Protein AF-A0A385PYT5-F1 (afdb_monomer)

Solvent-accessible surface area (backbone atoms only — not comparable to full-atom values): 4766 Å² total; per-residue (Å²): 141,79,86,76,72,77,80,57,64,78,61,73,71,48,76,71,81,72,74,76,72,81,68,52,75,64,57,47,50,51,51,51,51,53,51,50,52,52,55,49,50,51,54,51,50,55,51,49,49,51,52,40,48,73,76,69,48,57,68,69,61,43,54,50,54,53,52,52,55,53,53,56,62,62,69,78,105

Organism: NCBI:txid617123

Radius of gyration: 27.87 Å; Cα contacts (8 Å, |Δi|>4): 7; chains: 1; bounding box: 36×71×57 Å

pLDDT: mean 73.11, std 12.02, range [44.56, 91.0]

Secondary structure (DSSP, 8-state):
--------HHHHSS----------HHHHHHHHHHHHHHHHHHHHHHHHHHHHHHHTS-HHHHHHHHHHHHHHHHH--

Mean predicted aligned error: 15.86 Å

Structure (mmCIF, N/CA/C/O backbone):
data_AF-A0A385PYT5-F1
#
_entry.id   AF-A0A385PYT5-F1
#
loop_
_atom_site.group_PDB
_atom_site.id
_atom_site.type_symbol
_atom_site.label_atom_id
_atom_site.label_alt_id
_atom_site.label_comp_id
_atom_site.label_asym_id
_atom_site.label_entity_id
_atom_site.label_seq_id
_atom_site.pdbx_PDB_ins_code
_atom_site.Cartn_x
_atom_site.Cartn_y
_atom_site.Cartn_z
_atom_site.occupancy
_atom_site.B_iso_or_equiv
_atom_site.auth_seq_id
_atom_site.auth_comp_id
_atom_site.auth_asym_id
_atom_site.auth_atom_id
_atom_site.pdbx_PDB_model_num
ATOM 1 N N . MET A 1 1 ? -1.413 -57.783 -35.697 1.00 46.47 1 MET A N 1
ATOM 2 C CA . MET A 1 1 ? -0.173 -57.247 -35.115 1.00 46.47 1 MET A CA 1
ATOM 3 C C . MET A 1 1 ? 0.317 -56.201 -36.078 1.00 46.47 1 MET A C 1
ATOM 5 O O . MET A 1 1 ? 0.774 -56.600 -37.127 1.00 46.47 1 MET A O 1
ATOM 9 N N . ASP A 1 2 ? 0.115 -54.924 -35.774 1.00 48.53 2 ASP A N 1
ATOM 10 C CA . ASP A 1 2 ? 0.881 -53.829 -36.376 1.00 48.53 2 ASP A CA 1
ATOM 11 C C . ASP A 1 2 ? 0.773 -52.638 -35.423 1.00 48.53 2 ASP A C 1
ATOM 13 O O . ASP A 1 2 ? -0.042 -51.726 -35.581 1.00 48.53 2 ASP A O 1
ATOM 17 N N . ASP A 1 3 ? 1.577 -52.722 -34.361 1.00 55.97 3 ASP A N 1
ATOM 18 C CA . ASP A 1 3 ? 1.925 -51.601 -33.498 1.00 55.97 3 ASP A CA 1
ATOM 19 C C . ASP A 1 3 ? 2.608 -50.537 -34.360 1.00 55.97 3 ASP A C 1
ATOM 21 O O . ASP A 1 3 ? 3.829 -50.535 -34.538 1.00 55.97 3 ASP A O 1
ATOM 25 N N . LYS A 1 4 ? 1.820 -49.613 -34.919 1.00 60.31 4 LYS A N 1
ATOM 26 C CA . LYS A 1 4 ? 2.345 -48.363 -35.469 1.00 60.31 4 LYS A CA 1
ATOM 27 C C . LYS A 1 4 ? 2.916 -47.558 -34.306 1.00 60.31 4 LYS A C 1
ATOM 29 O O . LYS A 1 4 ? 2.226 -46.724 -33.718 1.00 60.31 4 LYS A O 1
ATOM 34 N N . LYS A 1 5 ? 4.173 -47.845 -33.955 1.00 61.12 5 LYS A N 1
AT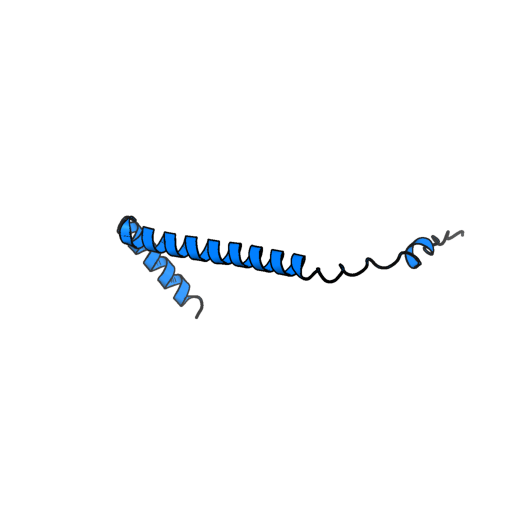OM 35 C CA . LYS A 1 5 ? 5.005 -46.992 -33.109 1.00 61.12 5 LYS A CA 1
ATOM 36 C C . LYS A 1 5 ? 4.926 -45.594 -33.710 1.00 61.12 5 LYS A C 1
ATOM 38 O O . LYS A 1 5 ? 5.382 -45.380 -34.829 1.00 61.12 5 LYS A O 1
ATOM 43 N N . ARG A 1 6 ? 4.243 -44.685 -33.013 1.00 61.19 6 ARG A N 1
ATOM 44 C CA . ARG A 1 6 ? 4.217 -43.273 -33.387 1.00 61.19 6 ARG A CA 1
ATOM 45 C C . ARG A 1 6 ? 5.660 -42.802 -33.350 1.00 61.19 6 ARG A C 1
ATOM 47 O O . ARG A 1 6 ? 6.310 -42.911 -32.313 1.00 61.19 6 ARG A O 1
ATOM 54 N N . ASP A 1 7 ? 6.155 -42.394 -34.505 1.00 65.81 7 ASP A N 1
ATOM 55 C CA . ASP A 1 7 ? 7.485 -41.840 -34.632 1.00 65.81 7 ASP A CA 1
ATOM 56 C C . ASP A 1 7 ? 7.470 -40.470 -33.947 1.00 65.81 7 ASP A C 1
ATOM 58 O O . ASP A 1 7 ? 6.791 -39.550 -34.394 1.00 65.81 7 ASP A O 1
ATOM 62 N N . TYR A 1 8 ? 8.095 -40.387 -32.773 1.00 59.50 8 TYR A N 1
ATOM 63 C CA . TYR A 1 8 ? 8.178 -39.161 -31.975 1.00 59.50 8 TYR A CA 1
ATOM 64 C C . TYR A 1 8 ? 9.477 -38.392 -32.257 1.00 59.50 8 TYR A C 1
ATOM 66 O O . TYR A 1 8 ? 9.808 -37.484 -31.498 1.00 59.50 8 TYR A O 1
ATOM 74 N N . SER A 1 9 ? 10.204 -38.744 -33.326 1.00 63.59 9 SER A N 1
ATOM 75 C CA . SER A 1 9 ? 11.432 -38.060 -33.759 1.00 63.59 9 SER A CA 1
ATOM 76 C C . SER A 1 9 ? 11.233 -36.545 -33.874 1.00 63.59 9 SER A C 1
ATOM 78 O O . SER A 1 9 ? 12.044 -35.777 -33.368 1.00 63.59 9 SER A O 1
ATOM 80 N N . ASP A 1 10 ? 10.070 -36.121 -34.376 1.00 61.19 10 ASP A N 1
ATOM 81 C CA . ASP A 1 10 ? 9.688 -34.710 -34.518 1.00 61.19 10 ASP A CA 1
ATOM 82 C C . ASP A 1 10 ? 9.615 -33.942 -33.182 1.00 61.19 10 ASP A C 1
ATOM 84 O O . ASP A 1 10 ? 9.700 -32.716 -33.159 1.00 61.19 10 ASP A O 1
ATOM 88 N N . ILE A 1 11 ? 9.424 -34.648 -32.060 1.00 60.16 11 ILE A N 1
ATOM 89 C CA . ILE A 1 11 ? 9.345 -34.059 -30.713 1.00 60.16 11 ILE A CA 1
ATOM 90 C C . ILE A 1 11 ? 10.721 -34.050 -30.040 1.00 60.16 11 ILE A C 1
ATOM 92 O O . ILE A 1 11 ? 10.993 -33.180 -29.216 1.00 60.16 11 ILE A O 1
ATOM 96 N N . ILE A 1 12 ? 11.591 -35.005 -30.378 1.00 59.69 12 ILE A N 1
ATOM 97 C CA . ILE A 1 12 ? 12.935 -35.116 -29.794 1.00 59.69 12 ILE A CA 1
ATOM 98 C C . ILE A 1 12 ? 13.853 -34.007 -30.333 1.00 59.69 12 ILE A C 1
ATOM 100 O O . ILE A 1 12 ? 14.687 -33.502 -29.584 1.00 59.69 12 ILE A O 1
ATOM 104 N N . ASP A 1 13 ? 13.632 -33.571 -31.576 1.00 58.00 13 ASP A N 1
ATOM 105 C CA . ASP A 1 13 ? 14.384 -32.482 -32.212 1.00 58.00 13 ASP A CA 1
ATOM 106 C C . ASP A 1 13 ? 13.785 -31.083 -31.963 1.00 58.00 13 ASP A C 1
ATOM 108 O O . ASP A 1 13 ? 14.351 -30.076 -32.398 1.00 58.00 13 ASP A O 1
ATOM 112 N N . MET A 1 14 ? 12.655 -30.978 -31.248 1.00 60.94 14 MET A N 1
ATOM 113 C CA . MET A 1 14 ? 12.157 -29.676 -30.808 1.00 60.94 14 MET A CA 1
ATOM 114 C C . MET A 1 14 ? 13.053 -29.140 -29.694 1.00 60.94 14 MET A C 1
ATOM 116 O O . MET A 1 14 ? 13.061 -29.643 -28.570 1.00 60.94 14 MET A O 1
ATOM 120 N N . GLU A 1 15 ? 13.794 -28.084 -30.024 1.00 61.22 15 GLU A N 1
ATOM 121 C CA . GLU A 1 15 ? 14.607 -27.314 -29.092 1.00 61.22 15 GLU A CA 1
ATOM 122 C C . GLU A 1 15 ? 13.789 -27.012 -27.824 1.00 61.22 15 GLU A C 1
ATOM 124 O O . GLU A 1 15 ? 12.703 -26.424 -27.879 1.00 61.22 15 GLU A O 1
ATOM 129 N N . SER A 1 16 ? 14.278 -27.472 -26.668 1.00 62.66 16 SER A N 1
ATOM 130 C CA . SER A 1 16 ? 13.627 -27.229 -25.378 1.00 62.66 16 SER A CA 1
ATOM 131 C C . SER A 1 16 ? 13.339 -25.731 -25.232 1.00 62.66 16 SER A C 1
ATOM 133 O O . SER A 1 16 ? 14.245 -24.952 -25.542 1.00 62.66 16 SER A O 1
ATOM 135 N N . PRO A 1 17 ? 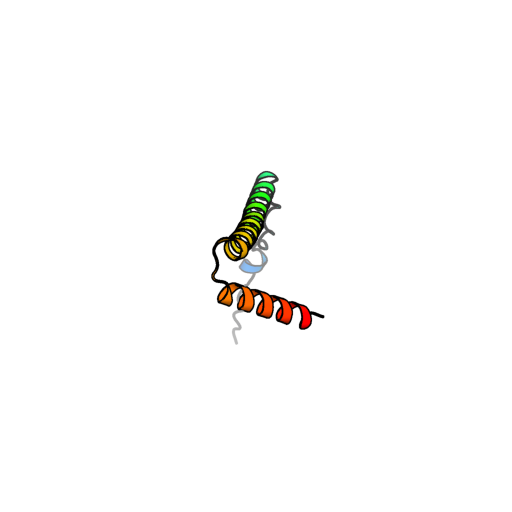12.147 -25.305 -24.756 1.00 60.62 17 PRO A N 1
ATOM 136 C CA . PRO A 1 17 ? 11.791 -23.893 -24.679 1.00 60.62 17 PRO A CA 1
ATOM 137 C C . PRO A 1 17 ? 12.912 -23.138 -23.978 1.00 60.62 17 PRO A C 1
ATOM 139 O O . PRO A 1 17 ? 13.147 -23.349 -22.785 1.00 60.62 17 PRO A O 1
ATOM 142 N N . SER A 1 18 ? 13.651 -22.320 -24.732 1.00 59.94 18 SER A N 1
ATOM 143 C CA . SER A 1 18 ? 14.835 -21.658 -24.206 1.00 59.94 18 SER A CA 1
ATOM 144 C C . SER A 1 18 ? 14.406 -20.853 -22.987 1.00 59.94 18 SER A C 1
ATOM 146 O O . SER A 1 18 ? 13.514 -20.002 -23.084 1.00 59.94 18 SER A O 1
ATOM 148 N N . MET A 1 19 ? 14.996 -21.165 -21.833 1.00 57.41 19 MET A N 1
ATOM 149 C CA . MET A 1 19 ? 14.769 -20.453 -20.583 1.00 57.41 19 MET A CA 1
ATOM 150 C C . MET A 1 19 ? 14.853 -18.953 -20.875 1.00 57.41 19 MET A C 1
ATOM 152 O O . MET A 1 19 ? 15.878 -18.503 -21.386 1.00 57.41 19 MET A O 1
A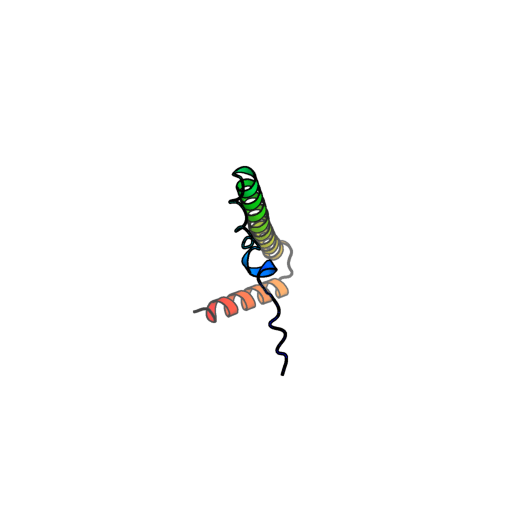TOM 156 N N . LYS A 1 20 ? 13.741 -18.229 -20.646 1.00 61.75 20 LYS A N 1
ATOM 157 C CA . LYS A 1 20 ? 13.564 -16.804 -20.977 1.00 61.75 20 LYS A CA 1
ATOM 158 C C . LYS A 1 20 ? 14.886 -16.065 -20.798 1.00 61.75 20 LYS A C 1
ATOM 160 O O . LYS A 1 20 ? 15.413 -16.035 -19.686 1.00 61.75 20 LYS A O 1
ATOM 165 N N . VAL A 1 21 ? 15.395 -15.527 -21.909 1.00 61.09 21 VAL A N 1
ATOM 166 C CA . VAL A 1 21 ? 16.604 -14.699 -22.002 1.00 61.09 21 VAL A CA 1
ATOM 167 C C . VAL A 1 21 ? 16.738 -13.852 -20.732 1.00 61.09 21 VAL A C 1
ATOM 169 O O . VAL A 1 21 ? 15.738 -13.245 -20.328 1.00 61.09 21 VAL A O 1
ATOM 172 N N . PRO A 1 22 ? 17.909 -13.813 -20.063 1.00 66.94 22 PRO A N 1
ATOM 173 C CA . PRO A 1 22 ? 18.068 -12.976 -18.886 1.00 66.94 22 PRO A CA 1
ATOM 174 C C . PRO A 1 22 ? 17.700 -11.550 -19.277 1.00 66.94 22 PRO A C 1
ATOM 176 O O . PRO A 1 22 ? 18.328 -10.975 -20.164 1.00 66.94 22 PRO A O 1
ATOM 179 N N . LEU A 1 23 ? 16.648 -11.029 -18.638 1.00 65.31 23 LEU A N 1
ATOM 180 C CA . LEU A 1 23 ? 16.093 -9.706 -18.904 1.00 65.31 23 LEU A CA 1
ATOM 181 C C . LEU A 1 23 ? 17.231 -8.703 -19.101 1.00 65.31 23 LEU A C 1
ATOM 183 O O . LEU A 1 23 ? 18.197 -8.664 -18.320 1.00 65.31 23 LEU A O 1
ATOM 187 N N . SER A 1 24 ? 17.122 -7.886 -20.139 1.00 78.25 24 SER A N 1
ATOM 188 C CA . SER A 1 24 ? 18.051 -6.785 -20.356 1.00 78.25 24 SER A CA 1
ATOM 189 C C . SER A 1 24 ? 18.103 -5.887 -19.110 1.00 78.25 24 SER A C 1
ATOM 191 O O . SER A 1 24 ? 17.199 -5.883 -18.265 1.00 78.25 24 SER A O 1
ATOM 193 N N . GLY A 1 25 ? 19.198 -5.141 -18.938 1.00 76.06 25 GLY A N 1
ATOM 194 C CA . GLY A 1 25 ? 19.352 -4.262 -17.772 1.00 76.06 25 GLY A CA 1
ATOM 195 C C . GLY A 1 25 ? 18.190 -3.269 -17.618 1.00 76.06 25 GLY A C 1
ATOM 196 O O . GLY A 1 25 ? 17.745 -3.011 -16.502 1.00 76.06 25 GLY A O 1
ATOM 197 N N . SER A 1 26 ? 17.644 -2.782 -18.736 1.00 77.38 26 SER A N 1
ATOM 198 C CA . SER A 1 26 ? 16.483 -1.889 -18.781 1.00 77.38 26 SER A CA 1
ATOM 199 C C . SER A 1 26 ? 15.181 -2.579 -18.374 1.00 77.38 26 SER A C 1
ATOM 201 O O . SER A 1 26 ? 14.422 -2.020 -17.585 1.00 77.38 26 SER A O 1
ATOM 203 N N . GLU A 1 27 ? 14.928 -3.803 -18.843 1.00 75.00 27 GLU A N 1
ATOM 204 C CA . GLU A 1 27 ? 13.745 -4.574 -18.440 1.00 75.00 27 GLU A CA 1
ATOM 205 C C . GLU A 1 27 ? 13.763 -4.865 -16.937 1.00 75.00 27 GLU A C 1
ATOM 207 O O . GLU A 1 27 ? 12.755 -4.661 -16.260 1.00 75.00 27 GLU A O 1
ATOM 212 N N . ARG A 1 28 ? 14.925 -5.232 -16.380 1.00 78.19 28 ARG A N 1
ATOM 213 C CA . ARG A 1 28 ? 15.083 -5.388 -14.926 1.00 78.19 28 ARG A CA 1
ATOM 214 C C . ARG A 1 28 ? 14.802 -4.088 -14.187 1.00 78.19 28 ARG A C 1
ATOM 216 O O . ARG A 1 28 ? 14.005 -4.092 -13.255 1.00 78.19 28 ARG A O 1
ATOM 223 N N . ALA A 1 29 ? 15.400 -2.976 -14.614 1.00 75.88 29 ALA A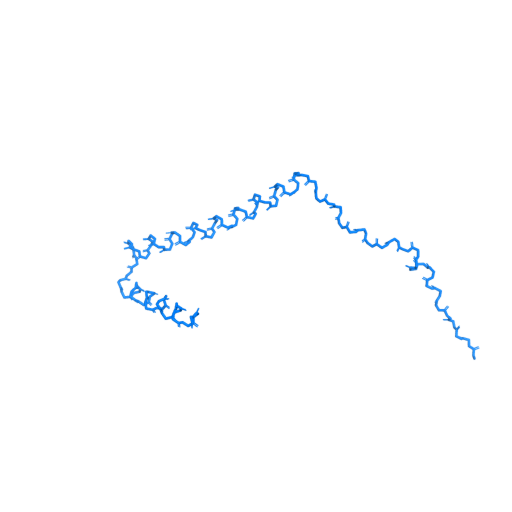 N 1
ATOM 224 C CA . ALA A 1 29 ? 15.171 -1.673 -13.992 1.00 75.88 29 ALA A CA 1
ATOM 225 C C . ALA A 1 29 ? 13.687 -1.267 -14.027 1.00 75.88 29 ALA A C 1
ATOM 227 O O . ALA A 1 29 ? 13.159 -0.786 -13.028 1.00 75.88 29 ALA A O 1
ATOM 228 N N . SER A 1 30 ? 12.993 -1.525 -15.140 1.00 70.31 30 SER A N 1
ATOM 229 C CA . SER A 1 30 ? 11.558 -1.247 -15.266 1.00 70.31 30 SER A CA 1
ATOM 230 C C . SER A 1 30 ? 10.708 -2.093 -14.311 1.00 70.31 30 SER A C 1
ATOM 232 O O . SER A 1 30 ? 9.788 -1.569 -13.685 1.00 70.31 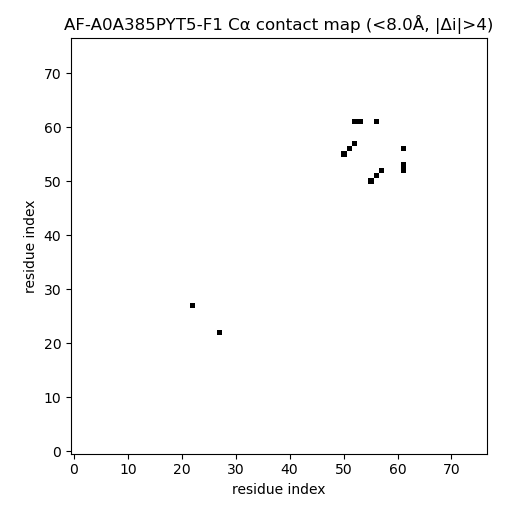30 SER A O 1
ATOM 234 N N . GLN A 1 31 ? 11.055 -3.371 -14.122 1.00 76.62 31 GLN A N 1
ATOM 235 C CA . GLN A 1 31 ? 10.377 -4.250 -13.168 1.00 76.62 31 GLN A CA 1
ATOM 236 C C . GLN A 1 31 ? 10.634 -3.827 -11.721 1.00 76.62 31 GLN A C 1
ATOM 238 O O . GLN A 1 31 ? 9.694 -3.799 -10.930 1.00 76.62 31 GLN A O 1
ATOM 243 N N . TYR A 1 32 ? 11.869 -3.440 -11.384 1.00 76.69 32 TYR A N 1
ATOM 244 C CA . TYR A 1 32 ? 12.191 -2.892 -10.065 1.00 76.69 32 TYR A CA 1
ATOM 245 C C . TYR A 1 32 ? 11.405 -1.613 -9.782 1.00 76.69 32 TYR A C 1
ATOM 247 O O . TYR A 1 32 ? 10.774 -1.509 -8.735 1.00 76.69 32 TYR A O 1
ATOM 255 N N . LEU A 1 33 ? 11.374 -0.669 -10.725 1.00 68.00 33 LEU A N 1
ATOM 256 C CA . LEU A 1 33 ? 10.615 0.573 -10.571 1.00 68.00 33 LEU A CA 1
ATOM 257 C C . LEU A 1 33 ? 9.111 0.318 -10.425 1.00 68.00 33 LEU A C 1
ATOM 259 O O . LEU A 1 33 ? 8.470 0.935 -9.578 1.00 68.00 33 LEU A O 1
ATOM 263 N N . ALA A 1 34 ? 8.548 -0.609 -11.202 1.00 72.81 34 ALA A N 1
ATOM 264 C CA . ALA A 1 34 ? 7.144 -0.989 -11.077 1.00 72.81 34 ALA A CA 1
ATOM 265 C C . ALA A 1 34 ? 6.845 -1.632 -9.711 1.00 72.81 34 ALA A C 1
ATOM 267 O O . ALA A 1 34 ? 5.834 -1.317 -9.086 1.00 72.81 34 ALA A O 1
ATOM 268 N N . PHE A 1 35 ? 7.736 -2.495 -9.219 1.00 71.12 35 PHE A N 1
ATOM 269 C CA . PHE A 1 35 ? 7.592 -3.138 -7.915 1.00 71.12 35 PHE A CA 1
ATOM 270 C C . PHE A 1 35 ? 7.685 -2.128 -6.763 1.00 71.12 35 PHE A C 1
ATOM 272 O O . PHE A 1 35 ? 6.830 -2.118 -5.878 1.00 71.12 35 PHE A O 1
ATOM 279 N N . GLU A 1 36 ? 8.656 -1.217 -6.820 1.00 73.88 36 GLU A N 1
ATOM 280 C CA . GLU A 1 36 ? 8.799 -0.113 -5.867 1.00 73.88 36 GLU A CA 1
ATOM 281 C C . GLU A 1 36 ? 7.589 0.832 -5.899 1.00 73.88 36 GLU A C 1
ATOM 283 O O . GLU A 1 36 ? 7.098 1.248 -4.849 1.00 73.88 36 GLU A O 1
ATOM 288 N N . ALA A 1 37 ? 7.032 1.133 -7.076 1.00 71.94 37 ALA A N 1
ATOM 289 C CA . ALA A 1 37 ? 5.810 1.929 -7.206 1.00 71.94 37 ALA A CA 1
ATOM 290 C C . ALA A 1 37 ? 4.597 1.249 -6.541 1.00 71.94 37 ALA A C 1
ATOM 292 O O . ALA A 1 37 ? 3.805 1.900 -5.858 1.00 71.94 37 ALA A O 1
ATOM 293 N N . VAL A 1 38 ? 4.467 -0.073 -6.675 1.00 74.38 38 VAL A N 1
ATOM 294 C CA . VAL A 1 38 ? 3.403 -0.844 -6.012 1.00 74.38 38 VAL A CA 1
ATOM 295 C C . VAL A 1 38 ? 3.594 -0.865 -4.491 1.00 74.38 38 VAL A C 1
ATOM 297 O O . VAL A 1 38 ? 2.642 -0.610 -3.746 1.00 74.38 38 VAL A O 1
ATOM 300 N N . LEU A 1 39 ? 4.815 -1.122 -4.012 1.00 75.88 39 LEU A N 1
ATOM 301 C CA . LEU A 1 39 ? 5.126 -1.125 -2.578 1.00 75.88 39 LEU A CA 1
ATOM 302 C C . LEU A 1 39 ? 4.934 0.257 -1.942 1.00 75.88 39 LEU A C 1
ATOM 304 O O . LEU A 1 39 ? 4.332 0.379 -0.871 1.00 75.88 39 LEU A O 1
ATOM 308 N N . SER A 1 40 ? 5.402 1.308 -2.612 1.00 75.56 40 SER A N 1
ATOM 309 C CA . SER A 1 40 ? 5.222 2.691 -2.165 1.00 75.56 40 SER A CA 1
ATOM 310 C C . SER A 1 40 ? 3.753 3.110 -2.184 1.00 75.56 40 SER A C 1
ATOM 312 O O . SER A 1 40 ? 3.301 3.746 -1.233 1.00 75.56 40 SER A O 1
ATOM 314 N N . GLY A 1 41 ? 2.973 2.676 -3.178 1.00 78.69 41 GLY A N 1
ATOM 315 C CA . GLY A 1 41 ? 1.527 2.879 -3.214 1.00 78.69 41 GLY A CA 1
ATOM 316 C C . GLY A 1 41 ? 0.829 2.287 -1.99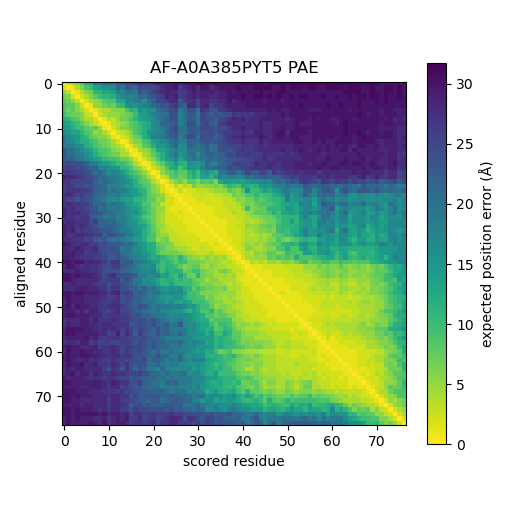0 1.00 78.69 41 GLY A C 1
ATOM 317 O O . GLY A 1 41 ? 0.010 2.958 -1.360 1.00 78.69 41 GLY A O 1
ATOM 318 N N . ARG A 1 42 ? 1.207 1.070 -1.571 1.00 81.56 42 ARG A N 1
ATOM 319 C CA . ARG A 1 42 ? 0.656 0.474 -0.347 1.00 81.56 42 ARG A CA 1
ATOM 320 C C . ARG A 1 42 ? 1.017 1.280 0.900 1.00 81.56 42 ARG A C 1
ATOM 322 O O . ARG A 1 42 ? 0.144 1.542 1.722 1.00 81.56 42 ARG A O 1
ATOM 329 N N . LYS A 1 43 ? 2.268 1.730 1.003 1.00 82.94 43 LYS A N 1
ATOM 330 C CA . LYS A 1 43 ? 2.730 2.575 2.113 1.00 82.94 43 LYS A CA 1
ATOM 331 C C . LYS A 1 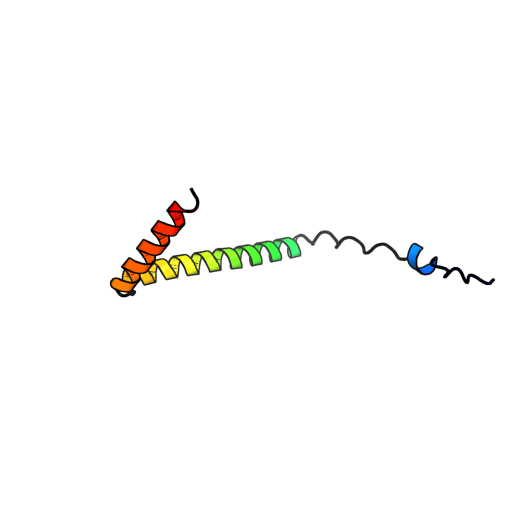43 ? 1.967 3.903 2.190 1.00 82.94 43 LYS A C 1
ATOM 333 O O . LYS A 1 43 ? 1.634 4.345 3.286 1.00 82.94 43 LYS A O 1
ATOM 338 N N . LEU A 1 44 ? 1.667 4.523 1.048 1.00 76.62 44 LEU A N 1
ATOM 339 C CA . LEU A 1 44 ? 0.870 5.752 0.982 1.00 76.62 44 LEU A CA 1
ATOM 340 C C . LEU A 1 44 ? -0.579 5.523 1.420 1.00 76.62 44 LEU A C 1
ATOM 342 O O . LEU A 1 44 ? -1.133 6.358 2.131 1.00 76.62 44 LEU A O 1
ATOM 346 N N . LEU A 1 45 ? -1.179 4.392 1.043 1.00 82.25 45 LEU A N 1
ATOM 347 C CA . LEU A 1 45 ? -2.527 4.028 1.481 1.00 82.25 45 LEU A CA 1
ATOM 348 C C . LEU A 1 45 ? -2.587 3.767 2.988 1.00 82.25 45 LEU A C 1
ATOM 350 O O . LEU A 1 45 ? -3.493 4.272 3.646 1.00 82.25 45 LEU A O 1
ATOM 354 N N . ASP A 1 46 ? -1.610 3.048 3.543 1.00 86.50 46 ASP A N 1
ATOM 355 C CA . ASP A 1 46 ? -1.535 2.791 4.985 1.00 86.50 46 ASP A CA 1
ATOM 356 C C . ASP A 1 46 ? -1.334 4.111 5.769 1.00 86.50 46 ASP A C 1
ATOM 358 O O . ASP A 1 46 ? -1.983 4.342 6.792 1.00 86.50 46 ASP A O 1
ATOM 362 N N . MET A 1 47 ? -0.497 5.023 5.255 1.00 81.50 47 MET A N 1
ATOM 363 C CA . MET A 1 47 ? -0.303 6.361 5.830 1.00 81.50 47 MET A CA 1
ATOM 364 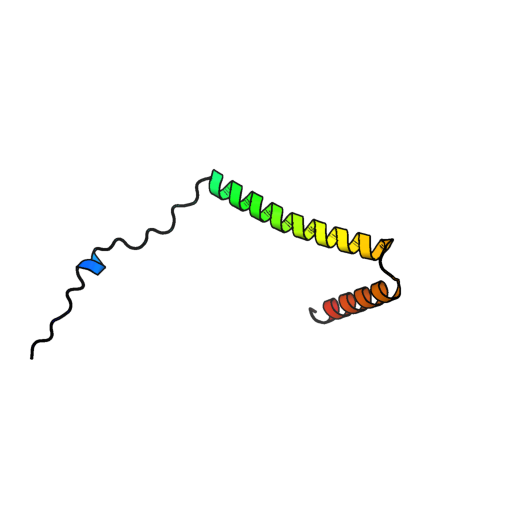C C . MET A 1 47 ? -1.577 7.216 5.736 1.00 81.50 47 MET A C 1
ATOM 366 O O . MET A 1 47 ? -1.939 7.906 6.690 1.00 81.50 47 MET A O 1
ATOM 370 N N . GLY A 1 48 ? -2.282 7.152 4.605 1.00 83.38 48 GLY A N 1
ATOM 371 C CA . GLY A 1 48 ? -3.565 7.822 4.406 1.00 83.38 48 GLY A CA 1
ATOM 372 C C . GLY A 1 48 ? -4.649 7.302 5.351 1.00 83.38 48 GLY A C 1
ATOM 373 O O . GLY A 1 48 ? -5.373 8.100 5.946 1.00 83.38 48 GLY A O 1
ATOM 374 N N . GLU A 1 49 ? -4.720 5.983 5.554 1.00 87.94 49 GLU A N 1
ATOM 375 C CA . GLU A 1 49 ? -5.629 5.352 6.516 1.00 87.94 49 GLU A CA 1
ATOM 376 C C . GLU A 1 49 ? -5.342 5.845 7.942 1.00 87.94 49 GLU A C 1
ATOM 378 O O . GLU A 1 49 ? -6.271 6.178 8.675 1.00 87.94 49 GLU A O 1
ATOM 383 N N . GLU A 1 50 ? -4.072 5.948 8.340 1.00 87.44 50 GLU A N 1
ATOM 384 C CA . GLU A 1 50 ? -3.695 6.427 9.673 1.00 87.44 50 GLU A CA 1
ATOM 385 C C . GLU A 1 50 ? -4.069 7.900 9.899 1.00 87.44 50 GLU A C 1
ATOM 387 O O . GLU A 1 50 ? -4.643 8.241 10.939 1.00 87.44 50 GLU A O 1
ATOM 392 N N . ILE A 1 51 ? -3.808 8.769 8.916 1.00 86.88 51 ILE A N 1
ATOM 393 C CA . ILE A 1 51 ? -4.206 10.184 8.966 1.00 86.88 51 ILE A CA 1
ATOM 394 C C . ILE A 1 51 ? -5.730 10.299 9.041 1.00 86.88 51 ILE A C 1
ATOM 396 O O . ILE A 1 51 ? -6.256 11.053 9.865 1.00 86.88 51 ILE A O 1
ATOM 400 N N . TRP A 1 52 ? -6.449 9.529 8.224 1.00 87.81 52 TRP A N 1
ATOM 401 C CA . TRP A 1 52 ?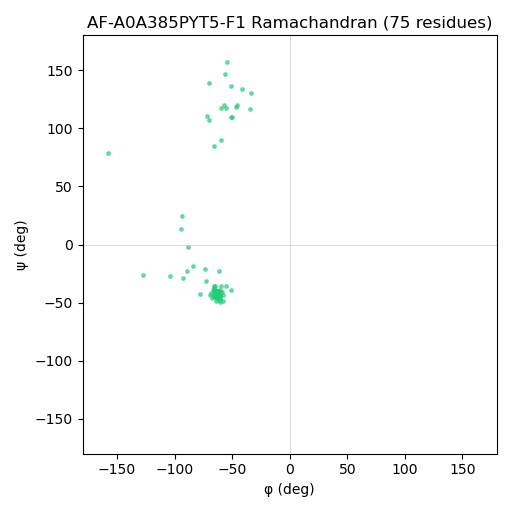 -7.906 9.527 8.216 1.00 87.81 52 TRP A CA 1
ATOM 402 C C . TRP A 1 52 ? -8.486 9.047 9.550 1.00 87.81 52 TRP A C 1
ATOM 404 O O . TRP A 1 52 ? -9.327 9.730 10.140 1.00 87.81 52 TRP A O 1
ATOM 414 N N . LEU A 1 53 ? -7.964 7.942 10.091 1.00 89.75 53 LEU A N 1
ATOM 415 C CA . LEU A 1 53 ? -8.341 7.419 11.404 1.00 89.75 53 LEU A CA 1
ATOM 416 C C . LEU A 1 53 ? -8.070 8.420 12.528 1.00 89.75 53 LEU A C 1
ATOM 418 O O . LEU A 1 53 ? -8.829 8.469 13.490 1.00 89.75 53 LEU A O 1
ATOM 422 N N . LYS A 1 54 ? -7.000 9.215 12.443 1.00 84.94 54 LYS A N 1
ATOM 423 C CA . LYS A 1 54 ? -6.645 10.178 13.491 1.00 84.94 54 LYS A CA 1
ATOM 424 C C . LYS A 1 54 ? -7.491 11.449 13.448 1.00 84.94 54 LYS A C 1
ATOM 426 O O . LYS A 1 54 ? -7.883 11.928 14.515 1.00 84.94 54 LYS A O 1
ATOM 431 N N . SER A 1 55 ? -7.726 11.985 12.253 1.00 84.00 55 SER A N 1
ATOM 432 C CA . SER A 1 55 ? -8.242 13.347 12.069 1.00 84.00 55 SER A CA 1
ATOM 433 C C . SER A 1 55 ? -9.718 13.411 11.684 1.00 84.00 55 SER A C 1
ATOM 435 O O . SER A 1 55 ? -10.363 14.410 11.980 1.00 84.00 55 SER A O 1
ATOM 437 N N . TYR A 1 56 ? -10.252 12.372 11.037 1.00 82.81 56 TYR A N 1
ATOM 438 C CA . TYR A 1 56 ? -11.576 12.434 10.407 1.00 82.81 56 TYR A CA 1
ATOM 439 C C . TYR A 1 56 ? -12.516 11.300 10.829 1.00 82.81 56 TYR A C 1
ATOM 441 O O . TYR A 1 56 ? -13.731 11.473 10.789 1.00 82.81 56 TYR A O 1
ATOM 449 N N . ALA A 1 57 ? -11.989 10.142 11.233 1.00 88.06 57 ALA A N 1
ATOM 450 C CA . ALA A 1 57 ? -12.828 9.001 11.577 1.00 88.06 57 ALA A CA 1
ATOM 451 C C . ALA A 1 57 ? -13.620 9.218 12.887 1.00 88.06 57 ALA A C 1
ATOM 453 O O . ALA A 1 57 ? -13.043 9.681 13.880 1.00 88.06 57 ALA A O 1
ATOM 454 N N . PRO A 1 58 ? -14.904 8.804 12.935 1.00 91.00 58 PRO A N 1
ATOM 455 C CA . PRO A 1 58 ? -15.713 8.816 14.151 1.00 91.00 58 PRO A CA 1
ATOM 456 C C . PRO A 1 58 ? -15.075 8.018 15.291 1.00 91.00 58 PRO A C 1
ATOM 458 O O . PRO A 1 58 ? -14.422 6.992 15.076 1.00 91.00 58 PRO A O 1
ATOM 461 N N . GLU A 1 59 ? -15.287 8.463 16.526 1.00 87.62 59 GLU A N 1
ATOM 462 C CA . GLU A 1 59 ? -14.563 7.931 17.681 1.00 87.62 59 GLU A CA 1
ATOM 463 C C . GLU A 1 59 ? -14.882 6.457 17.982 1.00 87.62 59 GLU A C 1
ATOM 465 O O . GLU A 1 59 ? -13.979 5.682 18.312 1.00 87.62 59 GLU A O 1
ATOM 470 N N . ASP A 1 60 ? -16.131 6.038 17.777 1.00 89.00 60 ASP A N 1
ATOM 471 C CA . ASP A 1 60 ? -16.549 4.641 17.936 1.00 89.00 60 ASP A CA 1
ATOM 472 C C . ASP A 1 60 ? -15.836 3.719 16.942 1.00 89.00 60 ASP A C 1
ATOM 474 O O . ASP A 1 60 ? -15.287 2.680 17.324 1.00 89.00 60 ASP A O 1
ATOM 478 N N . TYR A 1 61 ? -15.738 4.158 15.684 1.00 84.88 61 TYR A N 1
ATOM 479 C CA . TYR A 1 61 ? -15.032 3.433 14.631 1.00 84.88 61 TYR A CA 1
ATOM 480 C C . TYR A 1 61 ? -13.530 3.326 14.929 1.00 84.88 61 TYR A C 1
ATOM 482 O O . TYR A 1 61 ? -12.934 2.253 14.812 1.00 84.88 61 TYR A O 1
ATOM 490 N N . ARG A 1 62 ? -12.905 4.410 15.413 1.00 86.81 62 ARG A N 1
ATOM 491 C CA . ARG A 1 62 ? -11.496 4.389 15.847 1.00 86.81 62 ARG A CA 1
ATOM 492 C C . ARG A 1 62 ? -11.267 3.353 16.941 1.00 86.81 62 ARG A C 1
ATOM 494 O O . ARG A 1 62 ? -10.336 2.551 16.847 1.00 86.81 62 ARG A O 1
ATOM 501 N N . ARG A 1 63 ? -12.114 3.345 17.976 1.00 86.81 63 ARG A N 1
ATOM 502 C CA . ARG A 1 63 ? -12.012 2.397 19.099 1.00 86.81 63 ARG A CA 1
ATOM 503 C C . ARG A 1 63 ? -12.133 0.952 18.624 1.00 86.81 63 ARG A C 1
ATOM 505 O O . ARG A 1 63 ? -11.385 0.097 19.105 1.00 86.81 63 ARG A O 1
ATOM 512 N N . GLU A 1 64 ? -13.033 0.674 17.688 1.00 88.31 64 GLU A N 1
ATOM 513 C CA . GLU A 1 64 ? -13.200 -0.659 17.109 1.00 88.31 64 GLU A CA 1
ATOM 514 C C . GLU A 1 64 ? -11.954 -1.108 16.331 1.00 88.31 64 GLU A C 1
ATOM 516 O O . GLU A 1 64 ? -11.413 -2.190 16.590 1.00 88.31 64 GLU A O 1
ATOM 521 N N . ILE A 1 65 ? -11.432 -0.249 15.452 1.00 86.00 65 ILE A N 1
ATOM 522 C CA . ILE A 1 65 ? -10.227 -0.531 14.661 1.00 86.00 65 ILE A CA 1
ATOM 523 C C . ILE A 1 65 ? -9.011 -0.772 15.566 1.00 86.00 65 ILE A C 1
ATOM 525 O O . ILE A 1 65 ? -8.290 -1.757 15.372 1.00 86.00 65 ILE A O 1
ATOM 529 N N . TYR A 1 66 ? -8.801 0.046 16.604 1.00 83.81 66 TYR A N 1
ATOM 530 C CA . TYR A 1 66 ? -7.700 -0.162 17.552 1.00 83.81 66 TYR A CA 1
ATOM 531 C C . TYR A 1 66 ? -7.841 -1.470 18.340 1.00 83.81 66 TYR A C 1
ATOM 533 O O . TYR A 1 66 ? -6.853 -2.192 18.499 1.00 83.81 66 TYR A O 1
ATOM 541 N N . LYS A 1 67 ? -9.055 -1.830 18.786 1.00 89.00 67 LYS A N 1
ATOM 542 C CA . LYS A 1 67 ? -9.316 -3.125 19.444 1.00 89.00 67 LYS A CA 1
ATOM 543 C C . LYS A 1 67 ? -9.011 -4.299 18.510 1.00 89.00 67 LYS A C 1
ATOM 545 O O . LYS A 1 67 ? -8.377 -5.267 18.936 1.00 89.00 67 LYS A O 1
ATOM 550 N N . LYS A 1 68 ? -9.414 -4.208 17.239 1.00 85.38 68 LYS A N 1
ATOM 551 C CA . LYS A 1 68 ? -9.168 -5.237 16.217 1.00 85.38 68 LYS A CA 1
ATOM 552 C C . LYS A 1 68 ? -7.672 -5.408 15.927 1.00 85.38 68 LYS A C 1
ATOM 554 O O . LYS A 1 68 ? -7.186 -6.539 15.921 1.00 85.38 68 LYS A O 1
ATOM 559 N N . ARG A 1 69 ? -6.925 -4.306 15.769 1.00 84.69 69 ARG A N 1
ATOM 560 C CA . ARG A 1 69 ? -5.458 -4.323 15.583 1.00 84.69 69 ARG A CA 1
ATOM 561 C C . ARG A 1 69 ? -4.739 -4.933 16.796 1.00 84.69 69 ARG A C 1
ATOM 563 O O . ARG A 1 69 ? -3.852 -5.764 16.619 1.00 84.69 69 ARG A O 1
ATOM 570 N N . ARG A 1 70 ? -5.178 -4.614 18.022 1.00 78.44 70 ARG A N 1
ATOM 571 C CA . ARG A 1 70 ? -4.642 -5.211 19.262 1.00 78.44 70 ARG A CA 1
ATOM 572 C C . ARG A 1 70 ? -4.818 -6.731 19.316 1.00 78.44 70 ARG A C 1
ATOM 574 O O . ARG A 1 70 ? -3.858 -7.427 19.623 1.00 78.44 70 ARG A O 1
ATOM 581 N N . LYS A 1 71 ? -6.009 -7.241 18.975 1.00 77.38 71 LYS A N 1
ATOM 582 C CA . LYS A 1 71 ? -6.291 -8.689 18.943 1.00 77.38 71 LYS A CA 1
ATOM 583 C C . LYS A 1 71 ? -5.470 -9.433 17.887 1.00 77.38 71 LYS A C 1
ATOM 585 O O . LYS A 1 71 ? -5.046 -10.556 18.125 1.00 77.38 71 LYS A O 1
ATOM 590 N N . LYS A 1 72 ? -5.218 -8.818 16.729 1.00 73.38 72 LYS A N 1
ATOM 591 C CA . LYS A 1 72 ? -4.402 -9.436 15.671 1.00 73.38 72 LYS A CA 1
ATOM 592 C C . LYS A 1 72 ? -2.941 -9.625 16.107 1.00 73.38 72 LYS A C 1
ATOM 594 O O . LYS A 1 72 ? -2.351 -10.659 15.821 1.00 73.38 72 LYS A O 1
ATOM 599 N N . ASN A 1 73 ? -2.391 -8.677 16.867 1.00 60.62 73 ASN A N 1
ATOM 600 C CA . ASN A 1 73 ? -1.011 -8.748 17.363 1.00 60.62 73 ASN A CA 1
ATOM 601 C C . ASN A 1 73 ? -0.805 -9.770 18.494 1.00 60.62 73 ASN A C 1
ATOM 603 O O . ASN A 1 73 ? 0.320 -10.202 18.712 1.00 60.62 73 ASN A O 1
ATOM 607 N N . THR A 1 74 ? -1.864 -10.166 19.205 1.00 59.81 74 THR A N 1
ATOM 608 C CA . THR A 1 74 ? -1.793 -11.214 20.239 1.00 59.81 74 THR A CA 1
ATOM 609 C C . THR A 1 74 ? -1.914 -12.633 19.687 1.00 59.81 74 THR A C 1
ATOM 611 O O . THR A 1 74 ? -1.558 -13.564 20.389 1.00 59.81 74 THR A O 1
ATOM 614 N N . VAL A 1 75 ? -2.426 -12.810 18.462 1.00 58.38 75 VAL A N 1
ATOM 615 C CA . VAL A 1 75 ? -2.617 -14.136 17.835 1.00 58.38 75 VAL A CA 1
ATOM 616 C C . VAL A 1 75 ? -1.380 -14.590 17.048 1.00 58.38 75 VAL A C 1
ATOM 618 O O . VAL A 1 75 ? -1.172 -15.781 16.868 1.00 58.38 75 VAL A O 1
ATOM 621 N N . ASN A 1 76 ? -0.534 -13.654 16.614 1.00 52.84 76 ASN A N 1
ATOM 622 C CA . ASN A 1 76 ? 0.700 -13.941 15.873 1.00 52.84 76 ASN A CA 1
ATOM 623 C C . ASN A 1 76 ? 1.940 -14.061 16.785 1.00 52.84 76 ASN A C 1
ATOM 625 O O . ASN A 1 76 ? 3.050 -13.773 16.332 1.00 52.84 76 ASN A O 1
ATOM 629 N N . ARG A 1 77 ? 1.762 -14.398 18.066 1.00 44.56 77 ARG A N 1
ATOM 630 C CA . ARG A 1 77 ? 2.841 -14.477 19.057 1.00 44.56 77 ARG A CA 1
ATOM 631 C C . ARG A 1 77 ? 2.861 -15.824 19.753 1.00 44.56 77 ARG A C 1
ATOM 633 O O . ARG A 1 77 ? 1.757 -16.355 19.992 1.00 44.56 77 ARG A O 1
#

Foldseek 3Di:
DDPPPPPCVVVVPPDDPPDPDDDDPVRVVVVVVVVVVVVVVVVVVVVVVVCCLVPPDDPVVNVVVVVVVVVVVVVVD

Sequence (77 aa):
MDDKKRDYSDIIDMESPSMKVPLSGSERASQYLAFEAVLSGRKLLDMGEEIWLKSYAPEDYRREIYKKRRKKNTVNR